Protein AF-A0ABC8RWF7-F1 (afdb_monomer_lite)

Organism: NCBI:txid185542

InterPro domains:
  IPR014729 Rossmann-like alpha/beta/alpha sandwich fold [G3DSA:3.40.50.620] (1-93)
  IPR024909 Cysteinyl-tRNA synthetase/mycothiol ligase [PTHR10890] (1-99)
  IPR032678 tRNA synthetases class I, catalytic domain [PF01406] (1-98)

Radius of gyration: 18.57 Å; chains: 1; bounding box: 36×26×50 Å

Sequence (100 aa):
MSAHYLTYTFDIHGGGMDLILRHHENEIAQRAISVIGFIMGSLQQMVRKCQNHLVTSSPLVRSKAHTNPFVYHPLALRYFLMGTHYRSPVNYSIEQIEIA

Structure (mmCIF, N/CA/C/O backbone):
data_AF-A0ABC8RWF7-F1
#
_entry.id   AF-A0ABC8RWF7-F1
#
loop_
_atom_site.group_PDB
_atom_site.id
_atom_site.type_symbol
_atom_site.label_atom_id
_atom_site.label_alt_id
_atom_site.label_comp_id
_atom_site.label_asym_id
_atom_site.label_entity_id
_atom_site.label_seq_id
_atom_site.pdbx_PDB_ins_code
_atom_site.Cartn_x
_atom_site.Cartn_y
_atom_site.Cartn_z
_atom_site.occupancy
_atom_site.B_iso_or_equiv
_atom_site.auth_seq_id
_atom_site.auth_comp_id
_atom_site.auth_asym_id
_atom_site.auth_atom_id
_atom_site.pdbx_PDB_model_num
ATOM 1 N N . MET A 1 1 ? 10.122 -10.828 -10.726 1.00 88.50 1 MET A N 1
ATOM 2 C CA . MET A 1 1 ? 8.781 -11.403 -11.006 1.00 88.50 1 MET A CA 1
ATOM 3 C C . MET A 1 1 ? 7.877 -10.440 -11.761 1.00 88.50 1 MET A C 1
ATOM 5 O O . MET A 1 1 ? 7.357 -10.837 -12.791 1.00 88.50 1 MET A O 1
ATOM 9 N N . SER A 1 2 ? 7.699 -9.199 -11.297 1.00 88.50 2 SER A N 1
ATOM 10 C CA . SER A 1 2 ? 6.835 -8.194 -11.947 1.00 88.50 2 SER A CA 1
ATOM 11 C C . SER A 1 2 ? 7.063 -8.079 -13.460 1.00 88.50 2 SER A C 1
ATOM 13 O O . SER A 1 2 ? 6.110 -8.189 -14.222 1.00 88.50 2 SER A O 1
ATOM 15 N N . ALA A 1 3 ? 8.321 -7.986 -13.898 1.00 86.88 3 ALA A N 1
ATOM 16 C CA . ALA A 1 3 ? 8.662 -7.860 -15.315 1.00 86.88 3 ALA A CA 1
ATOM 17 C C . ALA A 1 3 ? 8.216 -9.038 -16.202 1.00 86.88 3 ALA A C 1
ATOM 19 O O . ALA A 1 3 ? 7.953 -8.839 -17.381 1.00 86.88 3 ALA A O 1
ATOM 20 N N . HIS A 1 4 ? 8.095 -10.247 -15.647 1.00 89.69 4 HIS A N 1
ATOM 21 C CA . HIS A 1 4 ? 7.649 -11.424 -16.399 1.00 89.69 4 HIS A CA 1
ATOM 22 C C . HIS A 1 4 ? 6.160 -11.340 -16.767 1.00 89.69 4 HIS A C 1
ATOM 24 O O . HIS A 1 4 ? 5.767 -11.760 -17.847 1.00 89.69 4 HIS A O 1
ATOM 30 N N . TYR A 1 5 ? 5.335 -10.791 -15.872 1.00 93.31 5 TYR A N 1
ATOM 31 C CA . TYR A 1 5 ? 3.878 -10.752 -16.040 1.00 93.31 5 TYR A CA 1
ATOM 32 C C . TYR A 1 5 ? 3.354 -9.395 -16.520 1.00 93.31 5 TYR A C 1
ATOM 34 O O . TYR A 1 5 ? 2.313 -9.339 -17.162 1.00 93.31 5 TYR A O 1
ATOM 42 N N . LEU A 1 6 ? 4.060 -8.306 -16.201 1.00 88.12 6 LEU A N 1
ATOM 43 C CA . LEU A 1 6 ? 3.639 -6.925 -16.467 1.00 88.12 6 LEU A CA 1
ATOM 44 C C . LEU A 1 6 ? 4.588 -6.185 -17.415 1.00 88.12 6 LEU A C 1
ATOM 46 O O . LEU A 1 6 ? 4.417 -4.991 -17.635 1.00 88.12 6 LEU A O 1
ATOM 50 N N . THR A 1 7 ? 5.583 -6.880 -17.973 1.00 86.00 7 THR A N 1
ATOM 51 C CA . THR A 1 7 ? 6.701 -6.309 -18.743 1.00 86.00 7 THR A CA 1
ATOM 52 C C . THR A 1 7 ? 7.626 -5.405 -17.915 1.00 86.00 7 THR A C 1
ATOM 54 O O . THR A 1 7 ? 7.388 -5.107 -16.741 1.00 86.00 7 THR A O 1
ATOM 57 N N . TYR A 1 8 ? 8.725 -4.950 -18.521 1.00 82.25 8 TYR A N 1
ATOM 58 C CA . TYR A 1 8 ? 9.664 -4.031 -17.873 1.00 82.25 8 TYR A CA 1
ATOM 59 C C . TYR A 1 8 ? 9.073 -2.649 -17.574 1.00 82.25 8 TYR A C 1
ATOM 61 O O . TYR A 1 8 ? 9.678 -1.905 -16.800 1.00 82.25 8 TYR A O 1
ATOM 69 N N . THR A 1 9 ? 7.897 -2.317 -18.110 1.00 82.81 9 THR A N 1
ATOM 70 C CA . THR A 1 9 ? 7.217 -1.022 -17.966 1.00 82.81 9 THR A CA 1
ATOM 71 C C . THR A 1 9 ? 5.730 -1.245 -17.689 1.00 82.81 9 THR A C 1
ATOM 73 O O . THR A 1 9 ? 5.043 -1.869 -18.486 1.00 82.81 9 THR A O 1
ATOM 76 N N . PHE A 1 10 ? 5.231 -0.749 -16.555 1.00 85.44 10 PHE A N 1
ATOM 77 C CA . PHE A 1 10 ? 3.823 -0.872 -16.156 1.00 85.44 10 PHE A CA 1
ATOM 78 C C . PHE A 1 10 ? 3.399 0.320 -15.294 1.00 85.44 10 PHE A C 1
ATOM 80 O O . PHE A 1 10 ? 4.253 1.031 -14.764 1.00 85.44 10 PHE A O 1
ATOM 87 N N . ASP A 1 11 ? 2.092 0.531 -15.144 1.00 86.06 11 ASP A N 1
ATOM 88 C CA . ASP A 1 11 ? 1.544 1.803 -14.661 1.00 86.06 11 ASP A CA 1
ATOM 89 C C . ASP A 1 11 ? 1.853 2.105 -13.192 1.00 86.06 11 ASP A C 1
ATOM 91 O O . ASP A 1 11 ? 2.317 3.202 -12.867 1.00 86.06 11 ASP A O 1
ATOM 95 N N . ILE A 1 12 ? 1.589 1.144 -12.299 1.00 87.62 12 ILE A N 1
ATOM 96 C CA . ILE A 1 12 ? 1.647 1.350 -10.847 1.00 87.62 12 ILE A CA 1
ATOM 97 C C . ILE A 1 12 ? 2.458 0.244 -10.182 1.00 87.62 12 ILE A C 1
ATOM 99 O O . ILE A 1 12 ? 2.115 -0.934 -10.269 1.00 87.62 12 ILE A O 1
ATOM 103 N N . HIS A 1 13 ? 3.500 0.641 -9.452 1.00 89.38 13 HIS A N 1
ATOM 104 C CA . HIS A 1 13 ? 4.220 -0.221 -8.517 1.00 89.38 13 HIS 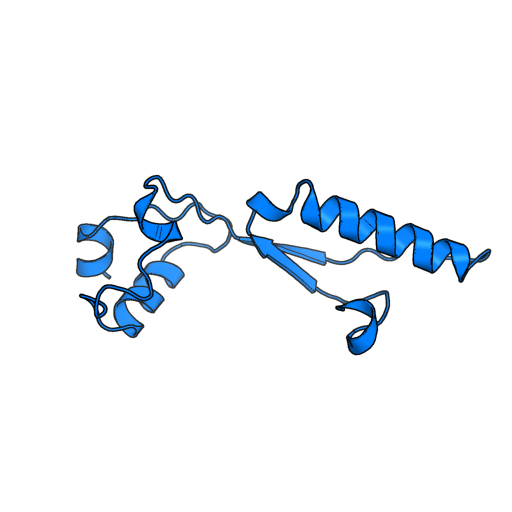A CA 1
ATOM 105 C C . HIS A 1 13 ? 4.069 0.334 -7.101 1.00 89.38 13 HIS A C 1
ATOM 107 O O . HIS A 1 13 ? 4.325 1.522 -6.871 1.00 89.38 13 HIS A O 1
ATOM 113 N N . GLY A 1 14 ? 3.637 -0.503 -6.160 1.00 89.81 14 GLY A N 1
ATOM 114 C CA . GLY A 1 14 ? 3.365 -0.068 -4.797 1.00 89.81 14 GLY A CA 1
ATOM 115 C C . GLY A 1 14 ? 3.871 -1.021 -3.730 1.00 89.81 14 GLY A C 1
ATOM 116 O O . GLY A 1 14 ? 4.216 -2.164 -4.008 1.00 89.81 14 GLY A O 1
ATOM 117 N N . GLY A 1 15 ? 3.909 -0.513 -2.502 1.00 89.81 15 GLY A N 1
ATOM 118 C CA . GLY A 1 15 ? 4.397 -1.225 -1.328 1.00 89.81 15 GLY A CA 1
ATOM 119 C C . GLY A 1 15 ? 4.362 -0.344 -0.081 1.00 89.81 15 GLY A C 1
ATOM 120 O O . GLY A 1 15 ? 3.946 0.821 -0.129 1.00 89.81 15 GLY A O 1
ATOM 121 N N . GLY A 1 16 ? 4.801 -0.907 1.044 1.00 87.50 16 GLY A N 1
ATOM 122 C CA . GLY A 1 16 ? 4.999 -0.151 2.278 1.00 87.50 16 GLY A CA 1
ATOM 123 C C . GLY A 1 16 ? 6.066 0.935 2.116 1.00 87.50 16 GLY A C 1
ATOM 124 O O . GLY A 1 16 ? 6.947 0.851 1.259 1.00 87.50 16 GLY A O 1
ATOM 125 N N . MET A 1 17 ? 5.983 1.987 2.928 1.00 84.94 17 MET A N 1
ATOM 126 C CA . MET A 1 17 ? 6.967 3.076 2.942 1.00 84.94 17 MET A CA 1
ATOM 127 C C . MET A 1 17 ? 8.386 2.586 3.260 1.00 84.94 17 MET A C 1
ATOM 129 O O . MET A 1 17 ? 9.360 3.099 2.714 1.00 84.94 17 MET A O 1
ATOM 133 N N . ASP A 1 18 ? 8.498 1.557 4.097 1.00 85.06 18 ASP A N 1
ATOM 134 C CA . ASP A 1 18 ? 9.745 0.869 4.427 1.00 85.06 18 ASP A CA 1
ATOM 135 C C . ASP A 1 18 ? 10.413 0.222 3.205 1.00 85.06 18 ASP A C 1
ATOM 137 O O . ASP A 1 18 ? 11.623 0.021 3.199 1.00 85.06 18 ASP A O 1
ATOM 141 N N . LEU A 1 19 ? 9.654 -0.049 2.140 1.00 88.00 19 LEU A N 1
ATOM 142 C CA . LEU A 1 19 ? 10.177 -0.625 0.906 1.00 88.00 19 LEU A CA 1
ATOM 143 C C . LEU A 1 19 ? 10.770 0.411 -0.049 1.00 88.00 19 LEU A C 1
ATOM 145 O O . LEU A 1 19 ? 11.408 0.015 -1.023 1.00 88.00 19 LEU A O 1
ATOM 149 N N . ILE A 1 20 ? 10.609 1.721 0.192 1.00 83.12 20 ILE A N 1
ATOM 150 C CA . ILE A 1 20 ? 11.231 2.743 -0.669 1.00 83.12 20 ILE A CA 1
ATOM 151 C C . ILE A 1 20 ? 12.742 2.512 -0.770 1.00 83.12 20 ILE A C 1
ATOM 153 O O . ILE A 1 20 ? 13.283 2.529 -1.876 1.00 83.12 20 ILE A O 1
ATOM 157 N N . LEU A 1 21 ? 13.386 2.235 0.364 1.00 84.75 21 LEU A N 1
ATOM 158 C CA . LEU A 1 21 ? 14.818 1.991 0.479 1.00 84.75 21 LEU A CA 1
ATOM 159 C C . LEU A 1 21 ? 15.060 0.753 1.358 1.00 84.75 21 LEU A C 1
ATOM 161 O O . LEU A 1 21 ? 14.504 0.649 2.439 1.00 84.75 21 LEU A O 1
ATOM 165 N N . ARG A 1 22 ? 15.895 -0.225 1.000 1.00 88.56 22 ARG A N 1
ATOM 166 C CA . ARG A 1 22 ? 16.682 -0.404 -0.237 1.00 88.56 22 ARG A CA 1
ATOM 167 C C . ARG A 1 22 ? 15.929 -1.169 -1.334 1.00 88.56 22 ARG A C 1
ATOM 169 O O . ARG A 1 22 ? 16.476 -1.387 -2.405 1.00 88.56 22 ARG A O 1
ATOM 176 N N . HIS A 1 23 ? 14.697 -1.610 -1.073 1.00 91.44 23 HIS A N 1
ATOM 177 C CA . HIS A 1 23 ? 14.004 -2.574 -1.928 1.00 91.44 23 HIS A CA 1
ATOM 178 C C . HIS A 1 23 ? 13.582 -1.993 -3.289 1.00 91.44 23 HIS A C 1
ATOM 180 O O . HIS A 1 23 ? 14.151 -2.383 -4.305 1.00 91.44 23 HIS A O 1
ATOM 186 N N . HIS A 1 24 ? 12.653 -1.032 -3.330 1.00 90.25 24 HIS A N 1
ATOM 187 C CA . HIS A 1 24 ? 12.175 -0.447 -4.588 1.00 90.25 24 HIS A CA 1
ATOM 188 C C . HIS A 1 24 ? 13.291 0.262 -5.368 1.00 90.25 24 HIS A C 1
ATOM 190 O O . HIS A 1 24 ? 13.258 0.289 -6.596 1.00 90.25 24 HIS A O 1
ATOM 196 N N . GLU A 1 25 ? 14.284 0.835 -4.683 1.00 89.25 25 GLU A N 1
ATOM 197 C CA . GLU A 1 25 ? 15.461 1.412 -5.340 1.00 89.25 25 GLU A CA 1
ATOM 198 C C . GLU A 1 25 ? 16.291 0.348 -6.073 1.00 89.25 25 GLU A C 1
ATOM 200 O O . GLU A 1 25 ? 16.603 0.517 -7.253 1.00 89.25 25 GLU A O 1
ATOM 205 N N . ASN A 1 26 ? 16.561 -0.791 -5.427 1.00 90.25 26 ASN A N 1
ATOM 206 C CA . ASN A 1 26 ? 17.252 -1.908 -6.067 1.00 90.25 26 ASN A CA 1
ATOM 207 C C . ASN A 1 26 ? 16.442 -2.487 -7.234 1.00 90.25 26 ASN A C 1
ATOM 209 O O . ASN A 1 26 ? 17.024 -2.825 -8.263 1.00 90.25 26 ASN A O 1
ATOM 213 N N . GLU A 1 27 ? 15.114 -2.575 -7.119 1.00 87.75 27 GLU A N 1
ATOM 214 C CA . GLU A 1 27 ? 14.271 -3.030 -8.230 1.00 87.75 27 GLU A CA 1
ATOM 215 C C . GLU A 1 27 ? 14.335 -2.083 -9.436 1.00 87.75 27 GLU A C 1
ATOM 217 O O . GLU A 1 27 ? 14.380 -2.540 -10.580 1.00 87.75 27 GLU A O 1
ATOM 222 N N . ILE A 1 28 ? 14.384 -0.767 -9.206 1.00 85.00 28 ILE A N 1
ATOM 223 C CA . ILE A 1 28 ? 14.568 0.225 -10.274 1.00 85.00 28 ILE A CA 1
ATOM 224 C C . ILE A 1 28 ? 15.933 0.047 -10.938 1.00 85.00 28 ILE A C 1
ATOM 226 O O . ILE A 1 28 ? 15.998 0.018 -12.166 1.00 85.00 28 ILE A O 1
ATOM 230 N N . ALA A 1 29 ? 17.002 -0.125 -10.156 1.00 86.50 29 ALA A N 1
ATOM 231 C CA . ALA A 1 29 ? 18.344 -0.347 -10.691 1.00 86.50 29 ALA A CA 1
ATOM 232 C C . ALA A 1 29 ? 18.426 -1.641 -11.522 1.00 86.50 29 ALA A C 1
ATOM 234 O O . ALA A 1 29 ? 18.935 -1.628 -12.642 1.00 86.50 29 ALA A O 1
ATOM 235 N N . GLN A 1 30 ? 17.860 -2.745 -11.023 1.00 85.62 30 GLN A N 1
ATOM 236 C CA . GLN A 1 30 ? 17.811 -4.028 -11.735 1.00 85.62 30 GLN A CA 1
ATOM 237 C C . GLN A 1 30 ? 17.039 -3.923 -13.052 1.00 85.62 30 GLN A C 1
ATOM 239 O O . GLN A 1 30 ? 17.491 -4.436 -14.079 1.00 85.62 30 GLN A O 1
ATOM 244 N N . ARG A 1 31 ? 15.893 -3.230 -13.049 1.00 79.12 31 ARG A N 1
ATOM 245 C CA . ARG A 1 31 ? 15.109 -2.981 -14.266 1.00 79.12 31 ARG A CA 1
ATOM 246 C C . ARG A 1 31 ? 15.874 -2.100 -15.245 1.00 79.12 31 ARG A C 1
ATOM 248 O O . ARG A 1 31 ? 15.925 -2.442 -16.418 1.00 79.12 31 ARG A O 1
ATOM 255 N N . ALA A 1 32 ? 16.501 -1.023 -14.776 1.00 74.81 32 ALA A N 1
ATOM 256 C CA . ALA A 1 32 ? 17.279 -0.124 -15.623 1.00 74.81 32 ALA A CA 1
ATOM 257 C C . ALA A 1 32 ? 18.434 -0.861 -16.315 1.00 74.81 32 ALA A C 1
ATOM 259 O O . ALA A 1 32 ? 18.572 -0.754 -17.527 1.00 74.81 32 ALA A O 1
ATOM 260 N N . ILE A 1 33 ? 19.203 -1.675 -15.585 1.00 74.12 33 ILE A N 1
ATOM 261 C CA . ILE A 1 33 ? 20.290 -2.481 -16.164 1.00 74.12 33 ILE A CA 1
ATOM 262 C C . ILE A 1 33 ? 19.744 -3.501 -17.171 1.00 74.12 33 ILE A C 1
ATOM 264 O O . ILE A 1 33 ? 20.299 -3.645 -18.257 1.00 74.12 33 ILE A O 1
ATOM 268 N N . SER A 1 34 ? 18.639 -4.175 -16.846 1.00 69.19 34 SER A N 1
ATOM 269 C CA . SER A 1 34 ? 18.034 -5.179 -17.735 1.00 69.19 34 SER A CA 1
ATOM 270 C C . SER A 1 34 ? 17.486 -4.560 -19.026 1.00 69.19 34 SER A C 1
ATOM 272 O O . SER A 1 34 ? 17.582 -5.167 -20.087 1.00 69.19 34 SER A O 1
ATOM 274 N N . VAL A 1 35 ? 16.947 -3.339 -18.949 1.00 64.50 35 VAL A N 1
ATOM 275 C CA . VAL A 1 35 ? 16.457 -2.580 -20.109 1.00 64.50 35 VAL A CA 1
ATOM 276 C C . VAL A 1 35 ? 17.617 -1.996 -20.918 1.00 64.50 35 VAL A C 1
ATOM 278 O O . VAL A 1 35 ? 17.582 -2.073 -22.137 1.00 64.50 35 VAL A O 1
ATOM 281 N N 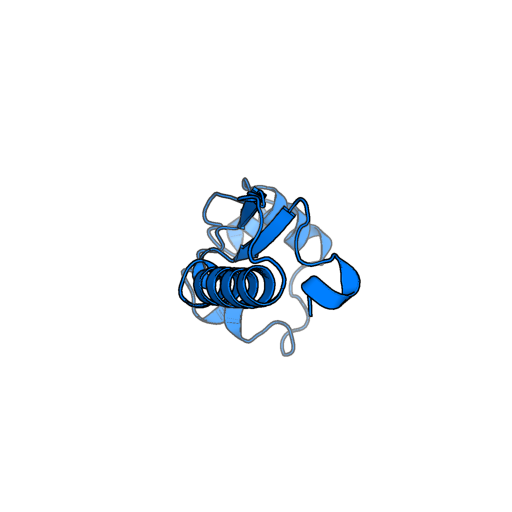. ILE A 1 36 ? 18.675 -1.484 -20.279 1.00 56.59 36 ILE A N 1
ATOM 282 C CA . ILE A 1 36 ? 19.875 -0.963 -20.963 1.00 56.59 36 ILE A CA 1
ATOM 283 C C . ILE A 1 36 ? 20.642 -2.087 -21.676 1.00 56.59 36 ILE A C 1
ATOM 285 O O . ILE A 1 36 ? 21.107 -1.890 -22.794 1.00 56.59 36 ILE A O 1
ATOM 289 N N . GLY A 1 37 ? 20.716 -3.284 -21.085 1.00 53.81 37 GLY A N 1
ATOM 290 C CA . GLY A 1 37 ? 21.260 -4.470 -21.756 1.00 53.81 37 GLY A CA 1
ATOM 291 C C . GLY A 1 37 ? 20.421 -4.932 -22.955 1.00 53.81 37 GLY A C 1
ATOM 292 O O . GLY A 1 37 ? 20.941 -5.601 -23.843 1.00 53.81 37 GLY A O 1
ATOM 293 N N . PHE A 1 38 ? 19.142 -4.550 -23.000 1.00 48.28 38 PHE A N 1
ATOM 294 C CA . PHE A 1 38 ? 18.213 -4.864 -24.086 1.00 48.28 38 PHE A CA 1
ATOM 295 C C . PHE A 1 38 ? 18.120 -3.739 -25.136 1.00 48.28 38 PHE A C 1
ATOM 297 O O . PHE A 1 38 ? 17.736 -3.989 -26.275 1.00 48.28 38 PHE A O 1
ATOM 304 N N . ILE A 1 39 ? 18.468 -2.499 -24.773 1.00 44.75 39 ILE A N 1
ATOM 305 C CA . ILE A 1 39 ? 18.177 -1.294 -25.552 1.00 44.75 39 ILE A CA 1
ATOM 306 C C . ILE A 1 39 ? 19.365 -0.315 -25.489 1.00 44.75 39 ILE A C 1
ATOM 308 O O . ILE A 1 39 ? 19.398 0.621 -24.692 1.00 44.75 39 ILE A O 1
ATOM 312 N N . MET A 1 40 ? 20.302 -0.448 -26.432 1.00 46.44 40 MET A N 1
ATOM 313 C CA . MET A 1 40 ? 21.213 0.629 -26.865 1.00 46.44 40 MET A CA 1
ATOM 314 C C . MET A 1 40 ? 20.474 1.700 -27.708 1.00 46.44 40 MET A C 1
ATOM 316 O O . MET A 1 40 ? 21.008 2.251 -28.667 1.00 46.44 40 MET A O 1
ATOM 320 N N . GLY A 1 41 ? 19.213 1.994 -27.388 1.00 40.84 41 GLY A N 1
ATOM 321 C CA . GLY A 1 41 ? 18.361 2.836 -28.224 1.00 40.84 41 GLY A CA 1
ATOM 322 C C . GLY A 1 41 ? 16.990 3.118 -27.622 1.00 40.84 41 GLY A C 1
ATOM 323 O O . GLY A 1 41 ? 16.010 2.509 -28.027 1.00 40.84 41 GLY A O 1
ATOM 324 N N . SER A 1 42 ? 16.929 4.104 -26.724 1.00 44.72 42 SER A N 1
ATOM 325 C CA . SER A 1 42 ? 15.736 4.891 -26.364 1.00 44.72 42 SER A CA 1
ATOM 326 C C . SER A 1 42 ? 14.909 4.539 -25.104 1.00 44.72 42 SER A C 1
ATOM 328 O O . SER A 1 42 ? 14.589 3.397 -24.797 1.00 44.72 42 SER A O 1
ATOM 330 N N . LEU A 1 43 ? 14.522 5.649 -24.459 1.00 42.25 43 LEU A N 1
ATOM 331 C CA . LEU A 1 43 ? 13.432 5.935 -23.517 1.00 42.25 43 LEU A CA 1
ATOM 332 C C . LEU A 1 43 ? 13.518 5.545 -22.027 1.00 42.25 43 LEU A C 1
ATOM 334 O O . LEU A 1 43 ? 13.230 4.435 -21.590 1.00 42.25 43 LEU A O 1
ATOM 338 N N . GLN A 1 44 ? 13.713 6.606 -21.235 1.00 49.31 44 GLN A N 1
ATOM 339 C CA . GLN A 1 44 ? 13.142 6.828 -19.905 1.00 49.31 44 GLN A CA 1
ATOM 340 C C . GLN A 1 44 ? 11.635 6.495 -19.901 1.00 49.31 44 GLN A C 1
ATOM 342 O O . GLN A 1 44 ? 10.851 7.171 -20.565 1.00 49.31 44 GLN A O 1
ATOM 347 N N . GLN A 1 45 ? 11.214 5.494 -19.125 1.00 48.12 45 GLN A N 1
ATOM 348 C CA . GLN A 1 45 ? 9.801 5.279 -18.796 1.00 48.12 45 GLN A CA 1
ATOM 349 C C . GLN A 1 45 ? 9.598 5.330 -17.281 1.00 48.12 45 GLN A C 1
ATOM 351 O O . GLN A 1 45 ? 10.260 4.638 -16.508 1.00 48.12 45 GLN A O 1
ATOM 356 N N . MET A 1 46 ? 8.690 6.211 -16.867 1.00 46.66 46 MET A N 1
ATOM 357 C CA . MET A 1 46 ? 8.426 6.575 -15.481 1.00 46.66 46 MET A CA 1
ATOM 358 C C . MET A 1 46 ? 7.224 5.781 -14.956 1.00 46.66 46 MET A C 1
ATOM 360 O O . MET A 1 46 ? 6.087 6.052 -15.328 1.00 46.66 46 MET A O 1
ATOM 364 N N . VAL A 1 47 ? 7.474 4.808 -14.077 1.00 54.34 47 VAL A N 1
ATOM 365 C CA . VAL A 1 47 ? 6.424 4.082 -13.338 1.00 54.34 47 VAL A CA 1
ATOM 366 C C . VAL A 1 47 ? 5.873 4.987 -12.235 1.00 54.34 47 VAL A C 1
ATOM 368 O O . VAL A 1 47 ? 6.650 5.571 -11.470 1.00 54.34 47 VAL A O 1
ATOM 371 N N . ARG A 1 48 ? 4.544 5.099 -12.106 1.00 48.31 48 ARG A N 1
ATOM 372 C CA . ARG A 1 48 ? 3.928 5.841 -10.996 1.00 48.31 48 ARG A CA 1
ATOM 373 C C . ARG A 1 48 ? 4.046 5.009 -9.716 1.00 48.31 48 ARG A C 1
ATOM 375 O O . ARG A 1 48 ? 3.692 3.832 -9.686 1.00 48.31 48 ARG A O 1
ATOM 382 N N . LYS A 1 49 ? 4.569 5.614 -8.646 1.00 54.72 49 LYS A N 1
ATOM 383 C CA . LYS A 1 49 ? 4.730 4.958 -7.339 1.00 54.72 49 LYS A CA 1
ATOM 384 C C . LYS A 1 49 ? 3.528 5.262 -6.445 1.00 54.72 49 LYS A C 1
ATOM 386 O O . LYS A 1 49 ? 3.222 6.429 -6.213 1.00 54.72 49 LYS A O 1
ATOM 391 N N . CYS A 1 50 ? 2.893 4.227 -5.902 1.00 48.75 50 CYS A N 1
ATOM 392 C CA . CYS A 1 50 ? 1.866 4.349 -4.862 1.00 48.75 50 CYS A CA 1
ATOM 393 C C . CYS A 1 50 ? 2.412 3.756 -3.557 1.00 48.75 50 CYS A C 1
ATOM 395 O O . CYS A 1 50 ? 2.762 2.582 -3.523 1.00 48.75 50 CYS A O 1
ATOM 397 N N . GLN A 1 51 ? 2.528 4.554 -2.493 1.00 55.44 51 GLN A N 1
ATOM 398 C CA . GLN A 1 51 ? 3.134 4.114 -1.227 1.00 55.44 51 GLN A CA 1
ATOM 399 C C . GLN A 1 51 ? 2.159 4.230 -0.062 1.00 55.44 51 GLN A C 1
ATOM 401 O O . GLN A 1 51 ? 1.445 5.229 0.034 1.00 55.44 51 GLN A O 1
ATOM 406 N N . ASN A 1 52 ? 2.209 3.259 0.853 1.00 49.97 52 ASN A N 1
ATOM 407 C CA . ASN A 1 52 ? 1.376 3.249 2.054 1.00 49.97 52 ASN A CA 1
ATOM 408 C C . ASN A 1 52 ? 2.212 3.521 3.316 1.00 49.97 52 ASN A C 1
ATOM 410 O O . ASN A 1 52 ? 3.312 2.984 3.470 1.00 49.97 52 ASN A O 1
ATOM 414 N N . HIS A 1 53 ? 1.689 4.331 4.239 1.00 50.72 53 HIS A N 1
ATOM 415 C CA . HIS A 1 53 ? 2.292 4.597 5.547 1.00 50.72 53 HIS A CA 1
ATOM 416 C C . HIS A 1 53 ? 1.639 3.729 6.627 1.00 50.72 53 HIS A C 1
ATOM 418 O O . HIS A 1 53 ? 0.603 4.069 7.184 1.00 50.72 53 HIS A O 1
ATOM 424 N N . LEU A 1 54 ? 2.282 2.620 6.979 1.00 52.84 54 LEU A N 1
ATOM 425 C CA . LEU A 1 54 ? 1.971 1.899 8.211 1.00 52.84 54 LEU A CA 1
ATOM 426 C C . LEU A 1 54 ? 3.052 2.256 9.231 1.00 52.84 54 LEU A C 1
ATOM 428 O O . LEU A 1 54 ? 4.184 1.794 9.120 1.00 52.84 54 LEU A O 1
ATOM 432 N N . VAL A 1 55 ? 2.720 3.113 10.198 1.00 46.81 55 VAL A N 1
ATOM 433 C CA . VAL A 1 55 ? 3.591 3.394 11.346 1.00 46.81 55 VAL A CA 1
ATOM 434 C C . VAL A 1 55 ? 3.031 2.637 12.535 1.00 46.81 55 VAL A C 1
ATOM 436 O O . VAL A 1 55 ? 2.193 3.126 13.279 1.00 46.81 55 VAL A O 1
ATOM 439 N N . THR A 1 56 ? 3.486 1.404 12.711 1.00 43.88 56 THR A N 1
ATOM 440 C CA . THR A 1 56 ? 3.191 0.637 13.919 1.00 43.88 56 THR A CA 1
ATOM 441 C C . THR A 1 56 ? 4.133 1.092 15.027 1.00 43.88 56 THR A C 1
ATOM 443 O O . THR A 1 56 ? 5.299 0.708 15.046 1.00 43.88 56 THR A O 1
ATOM 446 N N . SER A 1 57 ? 3.626 1.891 15.966 1.00 39.41 57 SER A N 1
ATOM 447 C CA . SER A 1 57 ? 4.322 2.299 17.198 1.00 39.41 57 SER A CA 1
ATOM 448 C C . SER A 1 57 ? 4.535 1.149 18.196 1.00 39.41 57 SER A C 1
ATOM 450 O O . SER A 1 57 ? 5.088 1.356 19.273 1.00 39.41 57 SER A O 1
ATOM 452 N N . SER A 1 58 ? 4.131 -0.076 17.848 1.00 37.81 58 SER A N 1
ATOM 453 C CA . SER A 1 58 ? 4.258 -1.256 18.695 1.00 37.81 58 SER A CA 1
ATOM 454 C C . SER A 1 58 ? 4.814 -2.456 17.913 1.00 37.81 58 SER A C 1
ATOM 456 O O . SER A 1 58 ? 4.310 -2.760 16.827 1.00 37.81 58 SER A O 1
ATOM 458 N N . PRO A 1 59 ? 5.794 -3.203 18.463 1.00 38.19 59 PRO A N 1
ATOM 459 C CA . PRO A 1 59 ? 6.304 -4.439 17.862 1.00 38.19 59 PRO A CA 1
ATOM 460 C C . PRO A 1 59 ? 5.247 -5.558 17.758 1.00 38.19 59 PRO A C 1
ATOM 462 O O . PRO A 1 59 ? 5.509 -6.591 17.142 1.00 38.19 59 PRO A O 1
ATOM 465 N N . LEU A 1 60 ? 4.044 -5.372 18.318 1.00 38.31 60 LEU A N 1
ATOM 466 C CA . LEU A 1 60 ? 2.985 -6.385 18.350 1.00 38.31 60 LEU A CA 1
ATOM 467 C C . LEU A 1 60 ? 2.326 -6.688 16.999 1.00 38.31 60 LEU A C 1
ATOM 469 O O . LEU A 1 60 ? 1.796 -7.786 16.834 1.00 38.31 60 LEU A O 1
ATOM 473 N N . VAL A 1 61 ? 2.367 -5.778 16.022 1.00 46.53 61 VAL A N 1
ATOM 474 C CA . VAL A 1 61 ? 1.660 -5.999 14.743 1.00 46.53 61 VAL A CA 1
ATOM 475 C C . VAL A 1 61 ? 2.475 -6.866 13.773 1.00 46.53 61 VAL A C 1
ATOM 477 O O . VAL A 1 61 ? 1.924 -7.443 12.839 1.00 46.53 61 VAL A O 1
ATOM 480 N N . ARG A 1 62 ? 3.781 -7.051 14.018 1.00 42.47 62 ARG A N 1
ATOM 481 C CA . ARG A 1 62 ? 4.663 -7.789 13.097 1.00 42.47 62 ARG A CA 1
ATOM 482 C C . ARG A 1 62 ? 4.605 -9.316 13.248 1.00 42.47 62 ARG A C 1
ATOM 484 O O . ARG A 1 62 ? 5.190 -10.001 12.419 1.00 42.47 62 ARG A O 1
ATOM 491 N N . SER A 1 63 ? 3.933 -9.868 14.267 1.00 41.34 63 SER A N 1
ATOM 492 C CA . SER A 1 63 ? 4.056 -11.309 14.576 1.00 41.34 63 SER A CA 1
ATOM 493 C C . SER A 1 63 ? 2.797 -12.067 15.018 1.00 41.34 63 SER A C 1
ATOM 495 O O . SER A 1 63 ? 2.891 -13.275 15.218 1.00 41.34 63 SER A O 1
ATOM 497 N N . LYS A 1 64 ? 1.617 -11.443 15.162 1.00 43.50 64 LYS A N 1
ATOM 498 C CA . LYS A 1 64 ? 0.467 -12.110 15.821 1.00 43.50 64 LYS A CA 1
ATOM 499 C C . LYS A 1 64 ? -0.814 -12.271 14.999 1.00 43.50 64 LYS A C 1
ATOM 501 O O . LYS A 1 64 ? -1.863 -12.525 15.576 1.00 43.50 64 LYS A O 1
ATOM 506 N N . ALA A 1 65 ? -0.754 -12.219 13.669 1.00 49.50 65 ALA A N 1
ATOM 507 C CA . ALA A 1 65 ? -1.926 -12.564 12.851 1.00 49.50 65 ALA A CA 1
ATOM 508 C C . ALA A 1 65 ? -2.275 -14.071 12.881 1.00 49.50 65 ALA A C 1
ATOM 510 O O . ALA A 1 65 ? -3.374 -14.443 12.493 1.00 49.50 65 ALA A O 1
ATOM 511 N N . HIS A 1 66 ? -1.353 -14.940 13.319 1.00 46.25 66 HIS A N 1
ATOM 512 C CA . HIS A 1 66 ? -1.532 -16.399 13.255 1.00 46.25 66 HIS A CA 1
ATOM 513 C C . HIS A 1 66 ? -1.784 -17.081 14.609 1.00 46.25 66 HIS A C 1
ATOM 515 O O . HIS A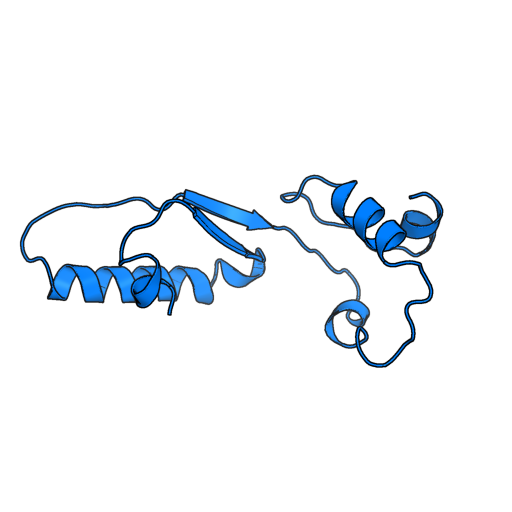 1 66 ? -2.125 -18.257 14.631 1.00 46.25 66 HIS A O 1
ATOM 521 N N . THR A 1 67 ? -1.600 -16.386 15.738 1.00 45.81 67 THR A N 1
ATOM 522 C CA . THR A 1 67 ? -1.608 -17.014 17.077 1.00 45.81 67 THR A CA 1
ATOM 523 C C . THR A 1 67 ? -2.674 -16.486 18.028 1.00 45.81 67 THR A C 1
ATOM 525 O O . THR A 1 67 ? -2.820 -17.035 19.114 1.00 45.81 67 THR A O 1
ATOM 528 N N . ASN A 1 68 ? -3.454 -15.481 17.627 1.00 48.34 68 ASN A N 1
ATOM 529 C CA . ASN A 1 68 ? -4.659 -15.085 18.348 1.00 48.34 68 ASN A CA 1
ATOM 530 C C . ASN A 1 68 ? -5.854 -15.178 17.393 1.00 48.34 68 ASN A C 1
ATOM 532 O O . ASN A 1 68 ? -5.771 -14.600 16.305 1.00 48.34 68 ASN A O 1
ATOM 536 N N . PRO A 1 69 ? -6.965 -15.850 17.757 1.00 48.84 69 PRO A N 1
ATOM 537 C CA . PRO A 1 69 ? -8.217 -15.624 17.051 1.00 48.84 69 PRO A CA 1
ATOM 538 C C . PRO A 1 69 ? -8.486 -14.120 17.114 1.00 48.84 69 PRO A C 1
ATOM 540 O O . PRO A 1 69 ? -8.324 -13.507 18.172 1.00 48.84 69 PRO A O 1
ATOM 543 N N . PHE A 1 70 ? -8.777 -13.510 15.966 1.00 56.03 70 PHE A N 1
ATOM 544 C CA . PHE A 1 70 ? -9.023 -12.077 15.898 1.00 56.03 70 PHE A CA 1
ATOM 545 C C . PHE A 1 70 ? -10.051 -11.703 16.973 1.00 56.03 70 PHE A C 1
ATOM 547 O O . PHE A 1 70 ? -11.183 -12.173 16.936 1.00 56.03 70 PHE A O 1
ATOM 554 N N . VAL A 1 71 ? -9.644 -10.873 17.939 1.00 69.69 71 VAL A N 1
ATOM 555 C CA . VAL A 1 71 ? -10.540 -10.353 18.990 1.00 69.69 71 VAL A CA 1
ATOM 556 C C . VAL A 1 71 ? -11.688 -9.545 18.361 1.00 69.69 71 VAL A C 1
ATOM 558 O O . VAL A 1 71 ? -12.750 -9.406 18.953 1.00 69.69 71 VAL A O 1
ATOM 561 N N . TYR A 1 72 ? -11.497 -9.085 17.120 1.00 74.62 72 TYR A N 1
ATOM 562 C CA . TYR A 1 72 ? -12.435 -8.272 16.360 1.00 74.62 72 TYR A CA 1
ATOM 563 C C . TYR A 1 72 ? -12.799 -8.915 15.026 1.00 74.62 72 TYR A C 1
ATOM 565 O O . TYR A 1 72 ? -11.986 -9.580 14.382 1.00 74.62 72 TYR A O 1
ATOM 573 N N . HIS A 1 73 ? -14.023 -8.657 14.570 1.00 83.88 73 HIS A N 1
ATOM 574 C CA . HIS A 1 73 ? -14.472 -9.092 13.254 1.00 83.88 73 HIS A CA 1
ATOM 575 C C . HIS A 1 73 ? -13.580 -8.478 12.148 1.00 83.88 73 HIS A C 1
ATOM 577 O O . HIS A 1 73 ? -13.287 -7.281 12.210 1.00 83.88 73 HIS A O 1
ATOM 583 N N . PRO A 1 74 ? -13.180 -9.220 11.093 1.00 83.62 74 PRO A N 1
ATOM 584 C CA . PRO A 1 74 ? -12.295 -8.701 10.039 1.00 83.62 74 PRO A CA 1
ATOM 585 C C . PRO A 1 74 ? -12.794 -7.420 9.354 1.00 83.62 74 PRO A C 1
ATOM 587 O O . PRO A 1 74 ? -11.993 -6.611 8.889 1.00 83.62 74 PRO A O 1
ATOM 590 N N . LEU A 1 75 ? -14.116 -7.214 9.302 1.00 87.38 75 LEU A N 1
ATOM 591 C CA . LEU A 1 75 ? -14.701 -5.977 8.772 1.00 87.38 75 LEU A CA 1
ATOM 592 C C . LEU A 1 75 ? -14.456 -4.760 9.671 1.00 87.38 75 LEU A C 1
ATOM 594 O O . LEU A 1 75 ? -14.233 -3.686 9.125 1.00 87.38 75 LEU A O 1
ATOM 598 N N . ALA A 1 76 ? -14.431 -4.923 10.998 1.00 86.31 76 ALA A N 1
ATOM 599 C CA . ALA A 1 76 ? -14.088 -3.836 11.920 1.00 86.31 76 ALA A CA 1
ATOM 600 C C . ALA A 1 76 ? -12.626 -3.413 11.716 1.00 86.31 76 ALA A C 1
ATOM 602 O O . ALA A 1 76 ? -12.328 -2.240 11.514 1.00 86.31 76 ALA A O 1
ATOM 603 N N . LEU A 1 77 ? -11.714 -4.390 11.603 1.00 83.81 77 LEU A N 1
ATOM 604 C CA . LEU A 1 77 ? -10.311 -4.118 11.279 1.00 83.81 77 LEU A CA 1
ATOM 605 C C . LEU A 1 77 ? -10.156 -3.427 9.914 1.00 83.81 77 LEU A C 1
ATOM 607 O O . LEU A 1 77 ? -9.358 -2.502 9.771 1.00 83.81 77 LEU A O 1
ATOM 611 N N . ARG A 1 78 ? -10.918 -3.857 8.900 1.00 87.50 78 ARG A N 1
ATOM 612 C CA . ARG A 1 78 ? -10.914 -3.217 7.578 1.00 87.50 78 ARG A CA 1
ATOM 613 C C . ARG A 1 78 ? -11.409 -1.776 7.652 1.00 87.50 78 ARG A C 1
ATOM 615 O O . ARG A 1 78 ? -10.784 -0.913 7.045 1.00 87.50 78 ARG A O 1
ATOM 622 N N . TYR A 1 79 ? -12.513 -1.529 8.349 1.00 88.38 79 TYR A N 1
ATOM 623 C CA . TYR A 1 79 ? -13.076 -0.191 8.487 1.00 88.38 79 TYR A CA 1
ATOM 624 C C . TYR A 1 79 ? -12.097 0.743 9.209 1.00 88.38 79 TYR A C 1
ATOM 626 O O . TYR A 1 79 ? -11.776 1.803 8.677 1.00 88.38 79 TYR A O 1
ATOM 634 N N . PHE A 1 80 ? -11.491 0.282 10.307 1.00 88.81 80 PHE A N 1
ATOM 635 C CA . PHE A 1 80 ? -10.399 0.978 10.989 1.00 88.81 80 PHE A CA 1
ATOM 636 C C . PHE A 1 80 ? -9.235 1.333 10.040 1.00 88.81 80 PHE A C 1
ATOM 638 O O . PHE A 1 80 ? -8.844 2.495 9.947 1.00 88.81 80 PHE A O 1
ATOM 645 N N . LEU A 1 81 ? -8.714 0.365 9.271 1.00 88.06 81 LEU A N 1
ATOM 646 C CA . LEU A 1 81 ? -7.598 0.596 8.337 1.00 88.06 81 LEU A CA 1
ATOM 647 C C . LEU A 1 81 ? -7.958 1.537 7.175 1.00 88.06 81 LEU A C 1
ATOM 649 O O . LEU A 1 81 ? -7.088 2.237 6.657 1.00 88.06 81 LEU A O 1
ATOM 653 N N . MET A 1 82 ? -9.222 1.543 6.742 1.00 90.31 82 MET A N 1
ATOM 654 C CA . MET A 1 82 ? -9.719 2.421 5.677 1.00 90.31 82 MET A CA 1
ATOM 655 C C . MET A 1 82 ? -10.110 3.819 6.182 1.00 90.31 82 MET A C 1
ATOM 657 O O . MET A 1 82 ? -10.273 4.721 5.362 1.00 90.31 82 MET A O 1
ATOM 661 N N . GLY A 1 83 ? -10.234 4.017 7.499 1.00 88.56 83 GLY A N 1
ATOM 662 C CA . GLY A 1 83 ? -10.586 5.301 8.115 1.00 88.56 83 GLY A CA 1
ATOM 663 C C . GLY A 1 83 ? -9.498 6.374 7.996 1.00 88.56 83 GLY A C 1
ATOM 664 O O . GLY A 1 83 ? -9.769 7.563 8.142 1.00 88.56 83 GLY A O 1
ATOM 665 N N . THR A 1 84 ? -8.264 5.979 7.685 1.00 87.50 84 THR A N 1
ATOM 666 C CA . THR A 1 84 ? -7.136 6.888 7.453 1.00 87.50 84 THR A CA 1
ATOM 667 C C . THR A 1 84 ? -6.709 6.879 5.991 1.00 87.50 84 THR A C 1
ATOM 669 O O . THR A 1 84 ? -6.681 5.831 5.346 1.00 87.50 84 THR A O 1
ATOM 672 N N . HIS A 1 85 ? -6.297 8.036 5.466 1.00 92.12 85 HIS A N 1
ATOM 673 C CA . HIS A 1 85 ? -5.711 8.104 4.129 1.00 92.12 85 HIS A CA 1
ATOM 674 C C . HIS A 1 85 ? -4.468 7.199 4.037 1.00 92.12 85 HIS A C 1
ATOM 676 O O . HIS A 1 85 ? -3.609 7.244 4.909 1.00 92.12 85 HIS A O 1
ATOM 682 N N . TYR A 1 86 ? -4.328 6.420 2.960 1.00 89.75 86 TYR A N 1
ATOM 683 C CA . TYR A 1 86 ? -3.285 5.386 2.831 1.00 89.75 86 TYR A C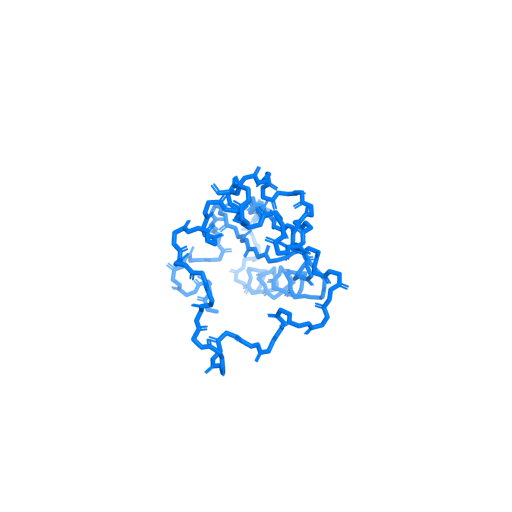A 1
ATOM 684 C C . TYR A 1 86 ? -1.839 5.913 2.936 1.00 89.75 86 TYR A C 1
ATOM 686 O O . TYR A 1 86 ? -0.924 5.167 3.282 1.00 89.75 86 TYR A O 1
ATOM 694 N N . ARG A 1 87 ? -1.625 7.202 2.636 1.00 88.19 87 ARG A N 1
ATOM 695 C CA . ARG A 1 87 ? -0.329 7.899 2.779 1.00 88.19 87 ARG A CA 1
ATOM 696 C C . ARG A 1 87 ? -0.122 8.530 4.153 1.00 88.19 87 ARG A C 1
ATOM 698 O O . ARG A 1 87 ? 0.861 9.233 4.320 1.00 88.19 87 ARG A O 1
ATOM 705 N N . SER A 1 88 ? -1.037 8.350 5.094 1.00 86.69 88 SER A N 1
ATOM 706 C CA . SER A 1 88 ? -0.919 8.854 6.460 1.00 86.69 88 SER A CA 1
ATOM 707 C C . SER A 1 88 ? -0.561 7.706 7.398 1.00 86.69 88 SER A C 1
ATOM 709 O O . SER A 1 88 ? -1.009 6.585 7.167 1.00 86.69 88 SER A O 1
ATOM 711 N N . PRO A 1 89 ? 0.239 7.950 8.447 1.00 83.94 89 PRO A N 1
ATOM 712 C CA . PRO A 1 89 ? 0.509 6.932 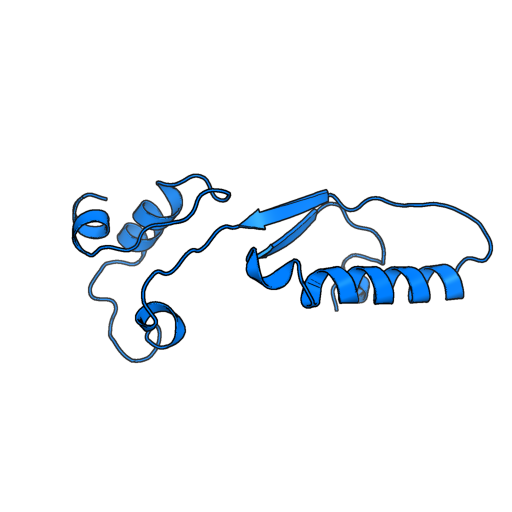9.451 1.00 83.94 89 PRO A CA 1
ATOM 713 C C . PRO A 1 89 ? -0.788 6.490 10.141 1.00 83.94 89 PRO A C 1
ATOM 715 O O . PRO A 1 89 ? -1.582 7.324 10.578 1.00 83.94 89 PRO A O 1
ATOM 718 N N . VAL A 1 90 ? -0.981 5.176 10.258 1.00 83.88 90 VAL A N 1
ATOM 719 C CA . VAL A 1 90 ? -2.066 4.582 11.050 1.00 83.88 90 VAL A CA 1
ATOM 720 C C . VAL A 1 90 ? -1.607 4.435 12.496 1.00 83.88 90 VAL A C 1
ATOM 722 O O . VAL A 1 90 ? -0.721 3.631 12.779 1.00 83.88 90 VAL A O 1
ATOM 725 N N . ASN A 1 91 ? -2.228 5.171 13.415 1.00 81.00 91 ASN A N 1
ATOM 726 C CA . ASN A 1 91 ? -2.052 4.926 14.843 1.00 81.00 91 ASN A CA 1
ATOM 727 C C . ASN A 1 91 ? -2.926 3.736 15.236 1.00 81.00 91 ASN A C 1
ATOM 729 O O . ASN A 1 91 ? -4.123 3.747 14.980 1.00 81.00 91 ASN A O 1
ATOM 733 N N . TYR A 1 92 ? -2.318 2.693 15.796 1.00 78.06 92 TYR A N 1
ATOM 734 C CA . TYR A 1 92 ? -3.042 1.533 16.305 1.00 78.06 92 TYR A CA 1
ATOM 735 C C . TYR A 1 92 ? -3.341 1.725 17.788 1.00 78.06 92 TYR A C 1
ATOM 737 O O . TYR A 1 92 ? -2.418 1.865 18.594 1.00 78.06 92 TYR A O 1
ATOM 745 N N . SER A 1 93 ? -4.618 1.663 18.144 1.00 79.44 93 SER A N 1
ATOM 746 C CA . SER A 1 93 ? -5.088 1.550 19.520 1.00 79.44 93 SER A CA 1
ATOM 747 C C . SER A 1 93 ? -6.349 0.681 19.543 1.00 79.44 93 SER A C 1
ATOM 749 O O . SER A 1 93 ? -7.039 0.562 18.529 1.00 79.44 93 SER A O 1
ATOM 751 N N . ILE A 1 94 ? -6.629 0.035 20.677 1.00 80.69 94 ILE A N 1
ATOM 752 C CA . ILE A 1 94 ? -7.835 -0.795 20.821 1.00 80.69 94 ILE A CA 1
ATOM 753 C C . ILE A 1 94 ? -9.081 0.092 20.747 1.00 80.69 94 ILE A C 1
ATOM 755 O O . ILE A 1 94 ? -10.026 -0.223 20.033 1.00 80.69 94 ILE A O 1
ATOM 759 N N . GLU A 1 95 ? -9.022 1.250 21.394 1.00 81.38 95 GLU A N 1
ATOM 760 C CA . GLU A 1 95 ? -10.093 2.243 21.435 1.00 81.38 95 GLU A CA 1
ATOM 761 C C . GLU A 1 95 ? -10.448 2.730 20.025 1.00 81.38 95 GLU A C 1
ATOM 763 O O . GLU A 1 95 ? -11.618 2.893 19.693 1.00 81.38 95 GLU A O 1
ATOM 768 N N . GLN A 1 96 ? -9.448 2.915 19.156 1.00 79.81 96 GLN A N 1
ATOM 769 C CA . GLN A 1 96 ? -9.692 3.311 17.770 1.00 79.81 96 GLN A CA 1
ATOM 770 C C . GLN A 1 96 ? -10.370 2.217 16.940 1.00 79.81 96 GLN A C 1
ATOM 772 O O . GLN A 1 96 ? -11.032 2.554 15.965 1.00 79.81 96 GLN A O 1
ATOM 777 N N . ILE A 1 97 ? -10.218 0.939 17.299 1.00 80.44 97 ILE A N 1
ATOM 778 C CA . ILE A 1 97 ? -10.930 -0.170 16.646 1.00 80.44 97 ILE A CA 1
ATOM 779 C C . ILE A 1 97 ? -12.357 -0.289 17.188 1.00 80.44 97 ILE A C 1
ATOM 781 O O . ILE A 1 97 ? -13.255 -0.609 16.425 1.00 80.44 97 ILE A O 1
ATOM 785 N N . GLU A 1 98 ? -12.588 -0.016 18.473 1.00 81.88 98 GLU A N 1
ATOM 786 C CA . GLU A 1 98 ? -13.929 -0.062 19.076 1.00 81.88 98 GLU A CA 1
ATOM 787 C C . GLU A 1 98 ? -14.832 1.106 18.645 1.00 81.88 98 GLU A C 1
ATOM 789 O O . GLU A 1 98 ? -16.050 0.952 18.588 1.00 81.88 98 GLU A O 1
ATOM 794 N N . ILE A 1 99 ? -14.249 2.270 18.332 1.00 78.31 99 ILE A N 1
ATOM 795 C CA . ILE A 1 99 ? -14.969 3.430 17.769 1.00 78.31 99 ILE A CA 1
ATOM 796 C C . ILE A 1 99 ? -15.341 3.209 16.294 1.00 78.31 99 ILE A C 1
ATOM 798 O O . ILE A 1 99 ? -16.277 3.839 15.796 1.00 78.31 99 ILE A O 1
ATOM 802 N N . ALA A 1 100 ? -14.567 2.379 15.594 1.00 69.81 100 ALA A N 1
ATOM 803 C CA . ALA A 1 100 ? -14.651 2.176 14.157 1.00 69.81 100 ALA A CA 1
ATOM 804 C C . ALA A 1 100 ? -15.738 1.142 13.807 1.00 69.81 100 ALA A C 1
ATOM 806 O O . ALA A 1 100 ? -16.711 1.532 13.124 1.00 69.81 100 ALA A O 1
#

pLDDT: mean 71.38, std 18.66, range [37.81, 93.31]

Secondary structure (DSSP, 8-state):
-HHHHH-S--SEEEEEGGGIIIIIHHHHHHHHHHHHTT-SS-----PEEEEE----SSGGGGT-TTTS--SS-HHHHHHHHHSS-TTS-----HHHHH--

Foldseek 3Di:
DCCVVQNLAHAEDEDEPVCVPPNVVVVVVVSVVVVVVVDPDDDDHDHDY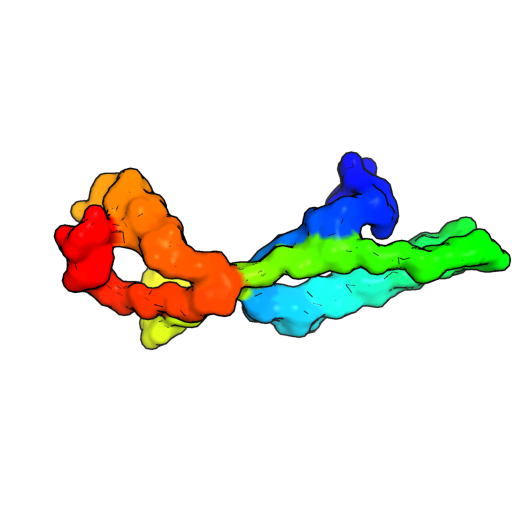DYFAADEPDPVVVPPPPPDDPPDDVVLVVCLCVVDDRNDYRYDDPVSSVVD